Protein AF-A0A7W7NYI4-F1 (afdb_monomer)

Structure (mmCIF, N/CA/C/O backbone):
data_AF-A0A7W7NYI4-F1
#
_entry.id   AF-A0A7W7NYI4-F1
#
loop_
_atom_site.group_PDB
_atom_site.id
_atom_site.type_symbol
_atom_site.label_atom_id
_atom_site.label_alt_id
_atom_site.label_comp_id
_atom_site.label_asym_id
_atom_site.label_entity_id
_atom_site.label_seq_id
_atom_site.pdbx_PDB_ins_code
_atom_site.Cartn_x
_atom_site.Cartn_y
_atom_site.Cartn_z
_atom_site.occupancy
_atom_site.B_iso_or_equiv
_atom_site.auth_seq_id
_atom_site.auth_comp_id
_atom_site.auth_asym_id
_atom_site.auth_atom_id
_atom_site.pdbx_PDB_model_num
ATOM 1 N N . MET A 1 1 ? -17.730 -8.945 20.165 1.00 55.41 1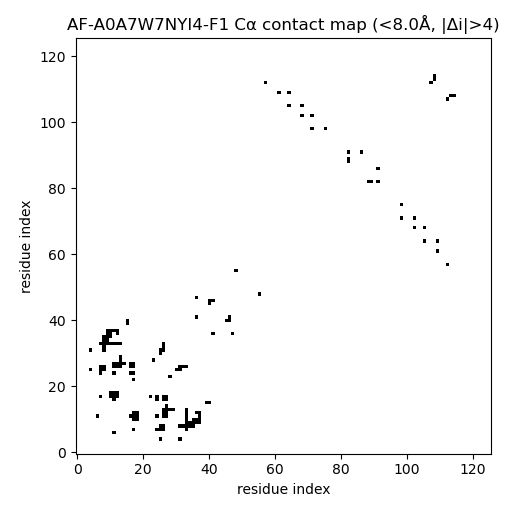 MET A N 1
ATOM 2 C CA . MET A 1 1 ? -16.304 -8.627 20.363 1.00 55.41 1 MET A CA 1
ATOM 3 C C . MET A 1 1 ? -15.726 -9.737 21.200 1.00 55.41 1 MET A C 1
ATOM 5 O O . MET A 1 1 ? -16.174 -9.948 22.326 1.00 55.41 1 MET A O 1
ATOM 9 N N . SER A 1 2 ? -14.866 -10.532 20.588 1.00 63.91 2 SER A N 1
ATOM 10 C CA . SER A 1 2 ? -14.223 -11.672 21.226 1.00 63.91 2 SER A CA 1
ATOM 11 C C . SER A 1 2 ? -13.219 -11.118 22.235 1.00 63.91 2 SER A C 1
ATOM 13 O O . SER A 1 2 ? -12.573 -10.106 21.979 1.00 63.91 2 SER A O 1
ATOM 15 N N . ASN A 1 3 ? -13.041 -11.756 23.391 1.00 68.19 3 ASN A N 1
ATOM 16 C CA . ASN A 1 3 ? -12.146 -11.232 24.438 1.00 68.19 3 ASN A CA 1
ATOM 17 C C . ASN A 1 3 ? -10.651 -11.192 24.018 1.00 68.19 3 ASN A C 1
ATOM 19 O O . ASN A 1 3 ? -9.797 -10.743 24.778 1.00 68.19 3 ASN A O 1
ATOM 23 N N . HIS A 1 4 ? -10.339 -11.656 22.805 1.00 81.19 4 HIS A N 1
ATOM 24 C CA . HIS A 1 4 ? -9.010 -11.678 22.201 1.00 81.19 4 HIS A CA 1
ATOM 25 C C . HIS A 1 4 ? -8.710 -10.440 21.341 1.00 81.19 4 HIS A C 1
ATOM 27 O O . HIS A 1 4 ? -7.538 -10.120 21.145 1.00 81.19 4 HIS A O 1
ATOM 33 N N . ASP A 1 5 ? -9.726 -9.679 20.914 1.00 86.00 5 ASP A N 1
ATOM 34 C CA . ASP A 1 5 ? -9.583 -8.554 19.973 1.00 86.00 5 ASP A CA 1
ATOM 35 C C . ASP A 1 5 ? -8.568 -7.505 20.473 1.00 86.00 5 ASP A C 1
ATOM 37 O O . ASP A 1 5 ? -7.772 -6.969 19.705 1.00 86.00 5 ASP A O 1
ATOM 41 N N . GLY A 1 6 ? -8.524 -7.256 21.789 1.00 87.69 6 GLY A N 1
ATOM 42 C CA . GLY A 1 6 ? -7.593 -6.298 22.395 1.00 87.69 6 GLY A CA 1
ATOM 43 C C . GLY A 1 6 ? -6.116 -6.702 22.302 1.00 87.69 6 GLY A C 1
ATOM 44 O O . GLY A 1 6 ? -5.248 -5.833 22.178 1.00 87.69 6 GLY A O 1
ATOM 45 N N . VAL A 1 7 ? -5.828 -8.007 22.326 1.00 91.12 7 VAL A N 1
ATOM 46 C CA . VAL A 1 7 ? -4.465 -8.540 22.173 1.00 91.12 7 VAL A CA 1
ATOM 47 C C . VAL A 1 7 ? -4.021 -8.401 20.722 1.00 91.12 7 VAL A C 1
ATOM 49 O O . VAL A 1 7 ? -2.913 -7.925 20.468 1.00 91.12 7 VAL A O 1
ATOM 52 N N . HIS A 1 8 ? -4.900 -8.733 19.771 1.00 93.94 8 HIS A N 1
ATOM 53 C CA . HIS A 1 8 ? -4.614 -8.552 18.348 1.00 93.94 8 HIS A CA 1
ATOM 54 C C . HIS A 1 8 ? -4.386 -7.076 18.019 1.00 93.94 8 HIS A C 1
ATOM 56 O O . HIS A 1 8 ? -3.347 -6.748 17.453 1.00 93.94 8 HIS A O 1
ATOM 62 N N . ALA A 1 9 ? -5.267 -6.179 18.473 1.00 92.00 9 ALA A N 1
ATOM 63 C CA . ALA A 1 9 ? -5.150 -4.736 18.249 1.00 92.00 9 ALA A CA 1
ATOM 64 C C . ALA A 1 9 ? -3.811 -4.145 18.723 1.00 92.00 9 ALA A C 1
ATOM 66 O O . ALA A 1 9 ? -3.341 -3.160 18.164 1.00 92.00 9 ALA A O 1
ATOM 67 N N . SER A 1 10 ? -3.193 -4.725 19.753 1.00 91.44 10 SER A N 1
ATOM 68 C CA . SER A 1 10 ? -1.974 -4.173 20.355 1.00 91.44 10 SER A CA 1
ATOM 69 C C . SER A 1 10 ? -0.674 -4.725 19.761 1.00 91.44 10 SER A C 1
ATOM 71 O O . SER A 1 10 ? 0.389 -4.161 20.012 1.00 91.44 10 SER A O 1
ATOM 73 N N . HIS A 1 11 ? -0.731 -5.839 19.026 1.00 88.12 11 HIS A N 1
ATOM 74 C CA . HIS A 1 11 ? 0.470 -6.585 18.624 1.00 88.12 11 HIS A CA 1
ATOM 75 C C . HIS A 1 11 ? 0.478 -7.072 17.178 1.00 88.12 11 HIS A C 1
ATOM 77 O O . HIS A 1 11 ? 1.545 -7.411 16.672 1.00 88.12 11 HIS A O 1
ATOM 83 N N . CYS A 1 12 ? -0.683 -7.170 16.537 1.00 92.69 12 CYS A N 1
ATOM 84 C CA . CYS A 1 12 ? -0.784 -7.581 15.144 1.00 92.69 12 CYS A C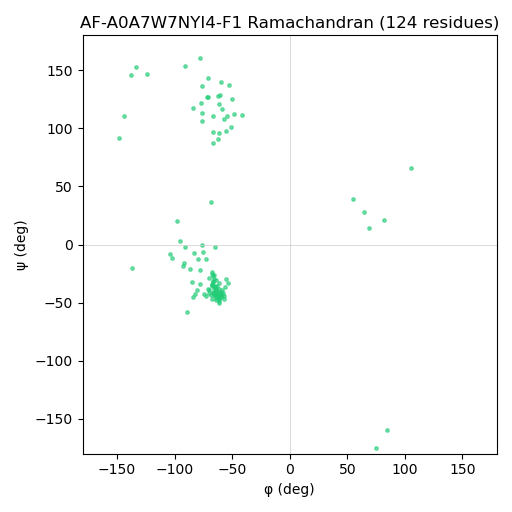A 1
ATOM 85 C C . CYS A 1 12 ? -0.735 -6.354 14.240 1.00 92.69 12 CYS A C 1
ATOM 87 O O . CYS A 1 12 ? -1.114 -5.258 14.653 1.00 92.69 12 CYS A O 1
ATOM 89 N N . CYS A 1 13 ? -0.276 -6.552 13.009 1.00 92.88 13 CYS A N 1
ATOM 90 C CA . CYS A 1 13 ? -0.162 -5.499 12.015 1.00 92.88 13 CYS A CA 1
ATOM 91 C C . CYS A 1 13 ? -0.930 -5.882 10.755 1.00 92.88 13 CYS A C 1
ATOM 93 O O . CYS A 1 13 ? -0.970 -7.050 10.376 1.00 92.88 13 CYS A O 1
ATOM 95 N N . VAL A 1 14 ? -1.505 -4.889 10.081 1.00 91.94 14 VAL A N 1
ATOM 96 C CA . VAL A 1 14 ? -2.120 -5.093 8.763 1.00 91.94 14 VAL A CA 1
ATOM 97 C C . VAL A 1 14 ? -1.083 -5.455 7.689 1.00 91.94 14 VAL A C 1
ATOM 99 O O . VAL A 1 14 ? -1.412 -6.138 6.728 1.00 91.94 14 VAL A O 1
ATOM 102 N N . VAL A 1 15 ? 0.175 -5.028 7.862 1.00 90.12 15 VAL A N 1
ATOM 103 C CA . VAL A 1 15 ? 1.268 -5.235 6.895 1.00 90.12 15 VAL A CA 1
ATOM 104 C C . VAL A 1 15 ? 1.992 -6.549 7.152 1.00 90.12 15 VAL A C 1
ATOM 106 O O . VAL A 1 15 ? 2.040 -7.413 6.284 1.00 90.12 15 VAL A O 1
ATOM 109 N N . HIS A 1 16 ? 2.543 -6.713 8.357 1.00 92.44 16 HIS A N 1
ATOM 110 C CA . HIS A 1 16 ? 3.320 -7.905 8.720 1.00 92.44 16 HIS A CA 1
ATOM 111 C C . HIS A 1 16 ? 2.447 -9.083 9.176 1.00 92.44 16 HIS A C 1
ATOM 113 O O . HIS A 1 16 ? 2.947 -10.191 9.353 1.00 92.44 16 HIS A O 1
ATOM 119 N N . GLY A 1 17 ? 1.140 -8.860 9.341 1.00 90.88 17 GLY A N 1
ATOM 120 C CA . GLY A 1 17 ? 0.157 -9.887 9.671 1.00 90.88 17 GLY A CA 1
ATOM 121 C C . GLY A 1 17 ? 0.041 -10.201 11.165 1.00 90.88 17 GLY A C 1
ATOM 122 O O . GLY A 1 17 ? 0.377 -9.404 12.052 1.00 90.88 17 GLY A O 1
ATOM 123 N N . CYS A 1 18 ? -0.511 -11.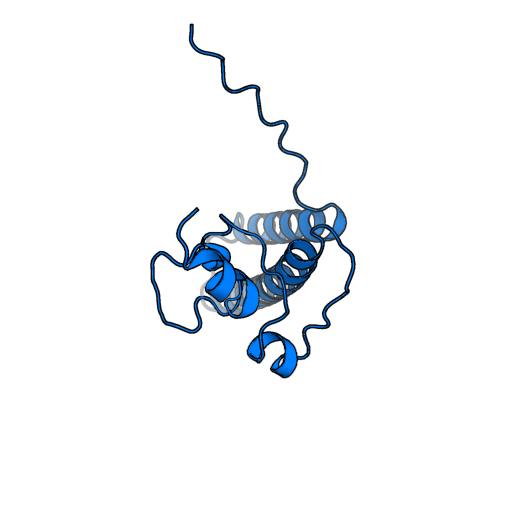379 11.463 1.00 94.19 18 CYS A N 1
ATOM 124 C CA . CYS A 1 18 ? -0.714 -11.840 12.828 1.00 94.19 18 CYS A CA 1
ATOM 125 C C . CYS A 1 18 ? 0.581 -12.351 13.475 1.00 94.19 18 CYS A C 1
ATOM 127 O O . CYS A 1 18 ? 1.138 -13.370 13.063 1.00 94.19 18 CYS A O 1
ATOM 129 N N . LYS A 1 19 ? 0.973 -11.744 14.605 1.00 92.69 19 LYS A N 1
ATOM 130 C CA . LYS A 1 19 ? 2.079 -12.229 15.454 1.00 92.69 19 LYS A CA 1
ATOM 131 C C . LYS A 1 19 ? 1.922 -13.701 15.862 1.00 92.69 19 LYS A C 1
ATOM 133 O O . LYS A 1 19 ? 2.912 -14.411 16.024 1.00 92.69 19 LYS A O 1
ATOM 138 N N . TYR A 1 20 ? 0.684 -14.151 16.049 1.00 91.81 20 TYR A N 1
ATOM 139 C CA . TYR A 1 20 ? 0.360 -15.496 16.523 1.00 91.81 20 TYR A CA 1
ATOM 140 C C . TYR A 1 20 ? 0.056 -16.486 15.396 1.00 91.81 20 TYR A C 1
ATOM 142 O O . TYR A 1 20 ? -0.239 -17.639 15.696 1.00 91.81 20 TYR A O 1
ATOM 150 N N . ARG A 1 21 ? 0.166 -16.062 14.126 1.00 92.75 21 ARG A N 1
ATOM 151 C CA . ARG A 1 21 ? -0.213 -16.862 12.947 1.00 92.75 21 ARG A CA 1
ATOM 152 C C . ARG A 1 21 ? -1.661 -17.352 13.016 1.00 92.75 21 ARG A C 1
ATOM 154 O O . ARG A 1 21 ? -1.952 -18.494 12.685 1.00 92.75 21 ARG A O 1
ATOM 161 N N . ASP A 1 22 ? -2.529 -16.482 13.517 1.00 93.12 22 ASP A N 1
ATOM 162 C CA . ASP A 1 22 ? -3.967 -16.692 13.491 1.00 93.12 22 ASP A CA 1
ATOM 163 C C . ASP A 1 22 ? -4.503 -16.229 12.134 1.00 93.12 22 ASP A C 1
ATOM 165 O O . ASP A 1 22 ? -4.366 -15.049 11.792 1.00 93.12 22 ASP A O 1
ATOM 169 N N . ASP A 1 23 ? -5.072 -17.163 11.373 1.00 93.94 23 ASP A N 1
ATOM 170 C CA . ASP A 1 23 ? -5.636 -16.905 10.046 1.00 93.94 23 ASP A CA 1
ATOM 171 C C . ASP A 1 23 ? -6.869 -15.985 10.126 1.00 93.94 23 ASP A C 1
ATOM 173 O O . ASP A 1 23 ? -7.123 -15.216 9.199 1.00 93.94 23 ASP A O 1
ATOM 177 N N . ASP A 1 24 ? -7.568 -15.978 11.269 1.00 94.12 24 ASP A N 1
ATOM 178 C CA . ASP A 1 24 ? -8.759 -15.159 11.520 1.00 94.12 24 ASP A CA 1
ATOM 179 C C . ASP A 1 24 ? -8.434 -13.865 12.295 1.00 94.12 24 ASP A C 1
ATOM 181 O O . ASP A 1 24 ? -9.299 -13.240 12.913 1.00 94.12 24 ASP A O 1
ATOM 185 N N . CYS A 1 25 ? -7.170 -13.427 12.274 1.00 93.62 25 CYS A N 1
ATOM 186 C CA . CYS A 1 25 ? -6.718 -12.245 13.001 1.00 93.62 25 CYS A CA 1
ATOM 187 C C . CYS A 1 25 ? -7.483 -10.974 12.573 1.00 93.62 25 CYS A C 1
ATOM 189 O O . CYS A 1 25 ? -7.303 -10.484 11.451 1.00 93.62 25 CYS A O 1
ATOM 191 N N . PRO A 1 26 ? -8.242 -10.329 13.479 1.00 93.56 26 PRO A N 1
ATOM 192 C CA . PRO A 1 26 ? -9.130 -9.232 13.108 1.00 93.56 26 PRO A CA 1
ATOM 193 C C . PRO A 1 26 ? -8.390 -7.972 12.634 1.00 93.56 26 PRO A C 1
ATOM 195 O O . PRO A 1 26 ? -8.950 -7.206 11.852 1.00 93.56 26 PRO A O 1
ATOM 198 N N . VAL A 1 27 ? -7.137 -7.761 13.062 1.00 93.19 27 VAL A N 1
ATOM 199 C CA . VAL A 1 27 ? -6.287 -6.654 12.577 1.00 93.19 27 VAL A CA 1
ATOM 200 C C . VAL A 1 27 ? -5.776 -6.922 11.165 1.00 93.19 27 VAL A C 1
ATOM 202 O O . VAL A 1 27 ? -5.792 -6.024 10.330 1.00 93.19 27 VAL A O 1
ATOM 205 N N . GLN A 1 28 ? -5.340 -8.155 10.886 1.00 92.62 28 GLN A N 1
ATOM 206 C CA . GLN A 1 28 ? -4.861 -8.539 9.557 1.00 92.62 28 GLN A CA 1
ATOM 207 C C . GLN A 1 28 ? -5.999 -8.487 8.532 1.00 92.62 28 GLN A C 1
ATOM 209 O O . GLN A 1 28 ? -5.797 -8.040 7.409 1.00 92.62 28 GLN A O 1
ATOM 214 N N . LEU A 1 29 ? -7.207 -8.872 8.949 1.00 91.94 29 LEU A N 1
ATOM 215 C CA . LEU A 1 29 ? -8.427 -8.761 8.151 1.00 91.94 29 LEU A CA 1
ATOM 216 C C . LEU A 1 29 ? -8.977 -7.325 8.065 1.00 91.94 29 LEU A C 1
ATOM 218 O O . LEU A 1 29 ? -9.954 -7.091 7.361 1.00 91.94 29 LEU A O 1
ATOM 222 N N . GLY A 1 30 ? -8.403 -6.363 8.798 1.00 89.31 30 GLY A N 1
ATOM 223 C CA . GLY A 1 30 ? -8.863 -4.970 8.813 1.00 89.31 30 GLY A CA 1
ATOM 224 C C . GLY A 1 30 ? -10.224 -4.749 9.487 1.00 89.31 30 GLY A C 1
ATOM 225 O O . GLY A 1 30 ? -10.818 -3.686 9.340 1.00 89.31 30 GLY A O 1
ATOM 226 N N . THR A 1 31 ? -10.729 -5.733 10.232 1.00 90.88 31 THR A N 1
ATOM 227 C CA . THR A 1 31 ? -12.013 -5.643 10.952 1.00 90.88 31 THR A CA 1
ATOM 228 C C . THR A 1 31 ? -11.923 -4.825 12.242 1.00 90.88 31 THR A C 1
ATOM 230 O O . THR A 1 31 ? -12.940 -4.319 12.715 1.00 90.88 31 THR A O 1
ATOM 233 N N . ILE A 1 32 ? -10.720 -4.670 12.809 1.00 90.38 32 ILE A N 1
ATOM 234 C CA . ILE A 1 32 ? -10.446 -3.775 13.942 1.00 90.38 32 ILE A CA 1
ATOM 235 C C . ILE A 1 32 ? -9.188 -2.939 13.690 1.00 90.38 32 ILE A C 1
ATOM 237 O O . ILE A 1 32 ? -8.266 -3.370 12.998 1.00 90.38 32 ILE A O 1
ATOM 241 N N . GLU A 1 33 ? -9.131 -1.758 14.307 1.00 89.31 33 GLU A N 1
ATOM 242 C CA . GLU A 1 33 ? -7.982 -0.856 14.214 1.00 89.31 33 GLU A CA 1
ATOM 243 C C . GLU A 1 33 ? -6.806 -1.334 15.086 1.00 89.31 33 GLU A C 1
ATOM 245 O O . GLU A 1 33 ? -6.970 -1.718 16.250 1.00 89.31 33 GLU A O 1
ATOM 250 N N . GLN A 1 34 ? -5.600 -1.277 14.521 1.00 89.50 34 GLN A N 1
ATOM 251 C CA . GLN A 1 34 ? -4.350 -1.478 15.248 1.00 89.50 34 GLN A CA 1
ATOM 2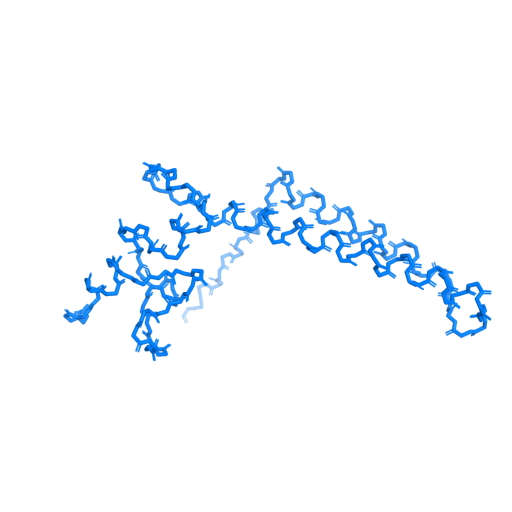52 C C . GLN A 1 34 ? -4.086 -0.279 16.175 1.00 89.50 34 GLN A C 1
ATOM 254 O O . GLN A 1 34 ? -4.056 0.864 15.732 1.00 89.50 34 GLN A O 1
ATOM 259 N N . LYS A 1 35 ? -3.853 -0.529 17.466 1.00 89.50 35 LYS A N 1
ATOM 260 C CA . LYS A 1 35 ? -3.622 0.513 18.483 1.00 89.50 35 LYS A CA 1
ATOM 261 C C . LYS A 1 35 ? -2.176 0.990 18.561 1.00 89.50 35 LYS A C 1
ATOM 263 O O . LYS A 1 35 ? -1.938 2.142 18.909 1.00 89.50 35 LYS A O 1
ATOM 268 N N . PHE A 1 36 ? -1.222 0.102 18.292 1.00 87.56 36 PHE A N 1
ATOM 269 C CA . PHE A 1 36 ? 0.208 0.379 18.414 1.00 87.56 36 PHE A CA 1
ATOM 270 C C . PHE A 1 36 ? 0.960 -0.206 17.230 1.00 87.56 36 PHE A C 1
ATOM 272 O O . PHE A 1 36 ? 0.601 -1.275 16.740 1.00 87.56 36 PHE A O 1
ATOM 279 N N . MET A 1 37 ? 2.022 0.472 16.805 1.00 86.38 37 MET A N 1
ATOM 280 C CA . MET A 1 37 ? 2.915 -0.024 15.763 1.00 86.38 37 MET A CA 1
ATOM 281 C C . MET A 1 37 ? 3.541 -1.363 16.182 1.00 86.38 37 MET A C 1
ATOM 283 O O . MET A 1 37 ? 3.872 -1.552 17.354 1.00 86.38 37 MET A O 1
ATOM 287 N N . CYS A 1 38 ? 3.668 -2.311 15.249 1.00 90.31 38 CYS A N 1
ATOM 288 C CA . CYS A 1 38 ? 4.354 -3.565 15.551 1.00 90.31 38 CYS A CA 1
ATOM 289 C C . CYS A 1 38 ? 5.876 -3.360 15.540 1.00 90.31 38 CYS A C 1
ATOM 291 O O . CYS A 1 38 ? 6.391 -2.408 14.954 1.00 90.31 38 CYS A O 1
ATOM 293 N N . MET A 1 39 ? 6.593 -4.285 16.176 1.00 85.38 39 MET A N 1
ATOM 294 C CA . MET A 1 39 ? 8.055 -4.244 16.260 1.00 85.38 39 MET A CA 1
ATOM 295 C C . MET A 1 39 ? 8.724 -4.382 14.883 1.00 85.38 39 MET A C 1
ATOM 297 O O . MET A 1 39 ? 9.786 -3.810 14.664 1.00 85.38 39 MET A O 1
ATOM 301 N N . ASP A 1 40 ? 8.094 -5.099 13.951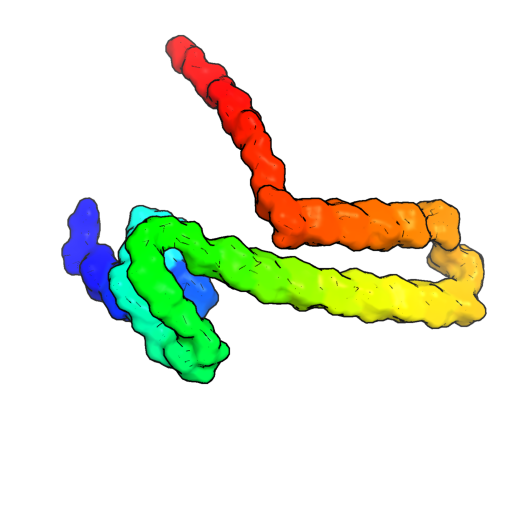 1.00 87.94 40 ASP A N 1
ATOM 302 C CA . ASP A 1 40 ? 8.617 -5.258 12.591 1.00 87.94 40 ASP A CA 1
ATOM 303 C C . ASP A 1 40 ? 8.513 -3.941 11.801 1.00 87.94 40 ASP A C 1
ATOM 305 O O . ASP A 1 40 ? 9.480 -3.528 11.172 1.00 87.94 40 ASP A O 1
ATOM 309 N N . CYS A 1 41 ? 7.401 -3.202 11.926 1.00 87.06 41 CYS A N 1
ATOM 310 C CA . CYS A 1 41 ? 7.284 -1.844 11.380 1.00 87.06 41 CYS A CA 1
ATOM 311 C C . CYS A 1 41 ? 8.355 -0.902 11.942 1.00 87.06 41 CYS A C 1
ATOM 313 O O . CYS A 1 41 ? 8.926 -0.108 11.198 1.00 87.06 41 CYS A O 1
ATOM 315 N N . GLU A 1 42 ? 8.628 -0.988 13.246 1.00 84.31 42 GLU A N 1
ATOM 316 C CA . GLU A 1 42 ? 9.680 -0.197 13.887 1.00 84.31 42 GLU A CA 1
ATOM 317 C C . GLU A 1 42 ? 11.064 -0.538 13.316 1.00 84.31 42 GLU A C 1
ATOM 319 O O . GLU A 1 42 ? 11.838 0.363 12.991 1.00 84.31 42 GLU A O 1
ATOM 324 N N . ALA A 1 43 ? 11.353 -1.829 13.126 1.00 86.25 43 ALA A N 1
ATOM 325 C CA . ALA A 1 43 ? 12.599 -2.299 12.526 1.00 86.25 43 ALA A CA 1
ATOM 326 C C . ALA A 1 43 ? 12.750 -1.870 11.055 1.00 86.25 43 ALA A C 1
ATOM 328 O O . ALA A 1 43 ? 13.853 -1.525 10.630 1.00 86.25 43 ALA A O 1
ATOM 329 N N . ASP A 1 44 ? 11.648 -1.824 10.306 1.00 85.06 44 ASP A N 1
ATOM 330 C CA . ASP A 1 44 ? 11.603 -1.387 8.905 1.00 85.06 44 ASP A CA 1
ATOM 331 C C . ASP A 1 44 ? 11.694 0.144 8.740 1.00 85.06 44 ASP A C 1
ATOM 333 O O . ASP A 1 44 ? 11.655 0.661 7.618 1.00 85.06 44 ASP A O 1
ATOM 337 N N . GLY A 1 45 ? 11.797 0.897 9.842 1.00 84.56 45 GLY A N 1
ATOM 338 C CA . GLY A 1 45 ? 11.823 2.359 9.814 1.00 84.56 45 GLY A CA 1
ATOM 339 C C . GLY A 1 45 ? 10.514 2.959 9.299 1.00 84.56 45 GLY A C 1
ATOM 340 O O . GLY A 1 45 ? 10.509 4.037 8.698 1.00 84.56 45 GLY A O 1
ATOM 341 N N . ILE A 1 46 ? 9.398 2.251 9.478 1.00 81.12 46 ILE A N 1
ATOM 342 C CA . ILE A 1 46 ? 8.070 2.800 9.233 1.00 81.12 46 ILE A CA 1
ATOM 343 C C . ILE A 1 46 ? 7.772 3.702 10.426 1.00 81.12 46 ILE A C 1
ATOM 345 O O . ILE A 1 46 ? 7.561 3.228 11.537 1.00 81.12 46 ILE A O 1
ATOM 349 N N . GLU A 1 47 ? 7.825 5.017 10.232 1.00 74.88 47 GLU A N 1
ATOM 350 C CA . GLU A 1 47 ? 7.529 5.948 11.315 1.00 74.88 47 GLU A CA 1
ATOM 351 C C . GLU A 1 47 ? 6.028 5.932 11.610 1.00 74.88 47 GLU A C 1
ATOM 353 O O . GLU A 1 47 ? 5.196 6.164 10.726 1.00 74.88 47 GLU A O 1
ATOM 358 N N . SER A 1 48 ? 5.667 5.708 12.878 1.00 61.47 48 SER A N 1
ATOM 359 C CA . SER A 1 48 ? 4.306 5.937 13.350 1.00 61.47 48 SER A CA 1
ATOM 360 C C . SER A 1 48 ? 4.037 7.436 13.281 1.00 61.47 48 SER A C 1
ATOM 362 O O . SER A 1 48 ? 4.258 8.169 14.249 1.00 61.47 48 SER A O 1
ATOM 364 N N . THR A 1 49 ? 3.581 7.930 12.134 1.00 52.59 49 THR A N 1
ATOM 365 C CA . THR A 1 49 ? 2.991 9.262 12.087 1.00 52.59 49 THR A CA 1
ATOM 366 C C . THR A 1 49 ? 1.711 9.158 12.899 1.00 52.59 49 THR A C 1
ATOM 368 O O . THR A 1 49 ? 0.690 8.643 12.455 1.00 52.59 49 THR A O 1
ATOM 371 N N . SER A 1 50 ? 1.807 9.563 14.161 1.00 47.62 50 SER A N 1
ATOM 372 C CA . SER A 1 50 ? 0.809 9.466 15.226 1.00 47.62 50 SER A CA 1
ATOM 373 C C . SER A 1 50 ? -0.395 10.380 14.988 1.00 47.62 50 SER A C 1
ATOM 375 O O . SER A 1 50 ? -0.965 10.944 15.917 1.00 47.62 50 SER A O 1
ATOM 377 N N . THR A 1 51 ? -0.802 10.521 13.727 1.00 47.97 51 THR A N 1
ATOM 378 C CA . THR A 1 51 ? -2.035 11.179 13.335 1.00 47.97 51 THR A CA 1
ATOM 379 C C . THR A 1 51 ? -3.174 10.208 13.637 1.00 47.97 51 THR A C 1
ATOM 381 O O . THR A 1 51 ? -3.258 9.160 12.993 1.00 47.97 51 THR A O 1
ATOM 384 N N . PRO A 1 52 ? -4.060 10.521 14.593 1.00 45.19 52 PRO A N 1
ATOM 385 C CA . PRO A 1 52 ? -5.275 9.746 14.787 1.00 45.19 52 PRO A CA 1
ATOM 386 C C . PRO A 1 52 ? -6.099 9.840 13.494 1.00 45.19 52 PRO A C 1
ATOM 388 O O . PRO A 1 52 ? -6.422 10.948 13.063 1.00 45.19 52 PRO A O 1
ATOM 391 N N . GLY A 1 53 ? -6.401 8.707 12.852 1.00 50.16 53 GLY A N 1
ATOM 392 C CA . GLY A 1 53 ? -7.262 8.657 11.662 1.00 50.16 53 GLY A CA 1
ATOM 393 C C . GLY A 1 53 ? -6.565 8.430 10.310 1.00 50.16 53 GLY A C 1
ATOM 394 O O . GLY A 1 53 ? -6.642 9.267 9.414 1.00 50.16 53 GLY A O 1
ATOM 395 N N . GLY A 1 54 ? -5.967 7.251 10.111 1.00 49.66 54 GLY A N 1
ATOM 396 C CA . GLY A 1 54 ? -6.097 6.565 8.813 1.00 49.66 54 GLY A CA 1
ATOM 397 C C . GLY A 1 54 ? -5.195 6.970 7.639 1.00 49.66 54 GLY A C 1
ATOM 398 O O . GLY A 1 54 ? -5.532 6.647 6.504 1.00 49.66 54 GLY A O 1
ATOM 399 N N . LYS A 1 55 ? -4.035 7.610 7.838 1.00 49.47 55 LYS A N 1
ATOM 400 C CA . LYS A 1 55 ? -3.116 7.917 6.710 1.00 49.47 55 LYS A CA 1
ATOM 401 C C . LYS A 1 55 ? -2.049 6.854 6.416 1.00 49.47 55 LYS A C 1
ATOM 403 O O . LYS A 1 55 ? -1.321 6.991 5.439 1.00 49.47 55 LYS A O 1
ATOM 408 N N . HIS A 1 56 ? -1.989 5.775 7.199 1.00 56.41 56 HIS A N 1
ATOM 409 C CA . HIS A 1 56 ? -0.976 4.723 7.038 1.00 56.41 56 HIS A CA 1
ATOM 410 C C . HIS A 1 56 ? -1.140 3.915 5.735 1.00 56.41 56 HIS A C 1
ATOM 412 O O . HIS A 1 56 ? -0.155 3.554 5.097 1.00 56.41 56 HIS A O 1
ATOM 418 N N . TYR A 1 57 ? -2.381 3.689 5.286 1.00 55.81 57 TYR A N 1
ATOM 419 C CA . TYR A 1 57 ? -2.647 2.963 4.038 1.00 55.81 57 TYR A CA 1
ATOM 420 C C . TYR A 1 57 ? -2.116 3.708 2.806 1.00 55.81 57 TYR A C 1
ATOM 422 O O . TYR A 1 57 ? -1.548 3.088 1.914 1.00 55.81 57 TYR A O 1
ATOM 430 N N . LEU A 1 58 ? -2.237 5.041 2.791 1.00 57.56 58 LEU A N 1
ATOM 431 C CA . LEU A 1 58 ? -1.765 5.872 1.682 1.00 57.56 58 LEU A CA 1
ATOM 432 C C . LEU A 1 58 ? -0.238 5.843 1.533 1.00 57.56 58 LEU A C 1
ATOM 434 O O . LEU A 1 58 ? 0.270 6.008 0.426 1.00 57.56 58 LEU A O 1
ATOM 438 N N . ASP A 1 59 ? 0.501 5.643 2.625 1.00 62.50 59 ASP A N 1
ATOM 439 C CA . ASP A 1 59 ? 1.965 5.606 2.583 1.00 62.50 59 ASP A CA 1
ATOM 440 C C . ASP A 1 59 ? 2.483 4.238 2.111 1.00 62.50 59 ASP A C 1
ATOM 442 O O . ASP A 1 59 ? 3.370 4.151 1.259 1.00 62.50 59 ASP A O 1
ATOM 446 N N . LEU A 1 60 ? 1.833 3.157 2.554 1.00 61.81 60 LEU A N 1
ATOM 447 C CA . LEU A 1 60 ? 2.070 1.808 2.033 1.00 61.81 60 LEU A CA 1
ATOM 448 C C . LEU A 1 60 ? 1.689 1.689 0.558 1.00 61.81 60 LEU A C 1
ATOM 450 O O . LEU A 1 60 ? 2.462 1.139 -0.225 1.00 61.81 60 LEU A O 1
ATOM 454 N N . SER A 1 61 ? 0.543 2.243 0.149 1.00 64.69 61 SER A N 1
ATOM 455 C CA . SER A 1 61 ? 0.137 2.240 -1.257 1.00 64.69 61 SER A CA 1
ATOM 456 C C . SER A 1 61 ? 1.115 3.034 -2.116 1.00 64.69 61 SER A C 1
ATOM 458 O O . SER A 1 61 ? 1.416 2.618 -3.227 1.00 64.69 61 SER A O 1
ATOM 460 N N . LYS A 1 62 ? 1.681 4.137 -1.612 1.00 64.38 62 LYS A N 1
ATOM 461 C CA . LYS A 1 62 ? 2.716 4.890 -2.336 1.00 64.38 62 LYS A CA 1
ATOM 462 C C . LYS A 1 62 ? 4.006 4.092 -2.509 1.00 64.38 62 LYS A C 1
ATOM 464 O O . LYS A 1 62 ? 4.551 4.084 -3.610 1.00 64.38 62 LYS A O 1
ATOM 469 N N . ARG A 1 63 ? 4.476 3.392 -1.469 1.00 65.12 63 ARG A N 1
ATOM 470 C CA . ARG A 1 63 ? 5.661 2.518 -1.571 1.00 65.12 63 ARG A CA 1
ATOM 471 C C . ARG A 1 63 ? 5.421 1.356 -2.539 1.00 65.12 63 ARG A C 1
ATOM 473 O O . ARG A 1 63 ? 6.214 1.167 -3.456 1.00 65.12 63 ARG A O 1
ATOM 480 N N . PHE A 1 64 ? 4.292 0.663 -2.407 1.00 71.50 64 PHE A N 1
ATOM 481 C CA . PHE A 1 64 ? 3.910 -0.443 -3.288 1.00 71.50 64 PHE A CA 1
ATOM 482 C C . PHE A 1 64 ? 3.767 -0.004 -4.754 1.00 71.50 64 PHE A C 1
ATOM 484 O O . PHE A 1 64 ? 4.286 -0.651 -5.660 1.00 71.50 64 PHE A O 1
ATOM 491 N N . MET A 1 65 ? 3.133 1.142 -5.012 1.00 69.75 65 MET A N 1
ATOM 492 C CA . MET A 1 65 ? 3.001 1.678 -6.372 1.00 69.75 65 MET A CA 1
ATOM 493 C C . MET A 1 65 ? 4.339 2.173 -6.938 1.00 69.75 65 MET A C 1
ATOM 495 O O . MET A 1 65 ? 4.567 2.085 -8.147 1.00 69.75 65 MET A O 1
ATOM 499 N N . GLY A 1 66 ? 5.259 2.628 -6.083 1.00 69.19 66 GLY A N 1
ATOM 500 C CA . GLY A 1 66 ? 6.649 2.888 -6.459 1.00 69.19 66 GLY A CA 1
ATOM 501 C C . GLY A 1 66 ? 7.366 1.625 -6.951 1.00 69.19 66 GLY A C 1
ATOM 502 O O . GLY A 1 66 ? 7.983 1.648 -8.018 1.00 69.19 66 GLY A O 1
ATOM 503 N N . GLU A 1 67 ? 7.225 0.507 -6.233 1.00 67.38 67 GLU A N 1
ATOM 504 C CA . GLU A 1 67 ? 7.773 -0.795 -6.642 1.00 67.38 67 GLU A CA 1
ATOM 505 C C . GLU A 1 67 ? 7.156 -1.288 -7.956 1.00 67.38 67 GLU A C 1
ATOM 507 O O . GLU A 1 67 ? 7.886 -1.683 -8.869 1.00 67.38 67 GLU A O 1
ATOM 512 N N . ILE A 1 68 ? 5.831 -1.182 -8.112 1.00 74.06 68 ILE A N 1
ATOM 513 C CA . ILE A 1 68 ? 5.149 -1.514 -9.372 1.00 74.06 68 ILE A CA 1
ATOM 514 C C . ILE A 1 68 ? 5.716 -0.679 -10.520 1.00 74.06 68 ILE A C 1
ATOM 516 O O . ILE A 1 68 ? 6.054 -1.228 -11.566 1.00 74.06 68 ILE A O 1
ATOM 520 N N . THR A 1 69 ? 5.882 0.631 -10.334 1.00 71.38 69 THR A N 1
ATOM 521 C CA . THR A 1 69 ? 6.410 1.519 -11.381 1.00 71.38 69 THR A CA 1
ATOM 522 C C . THR A 1 69 ? 7.821 1.101 -11.815 1.00 71.38 69 THR A C 1
ATOM 524 O O . THR A 1 69 ? 8.122 1.069 -13.012 1.00 71.38 69 THR A O 1
ATOM 527 N N . HIS A 1 70 ? 8.677 0.713 -10.864 1.00 68.69 70 HIS A N 1
ATOM 528 C CA . HIS A 1 70 ? 10.014 0.189 -11.151 1.00 68.69 70 HIS A CA 1
ATOM 529 C C . HIS A 1 70 ? 9.969 -1.145 -11.922 1.00 68.69 70 HIS A C 1
ATOM 531 O O . HIS A 1 70 ? 10.722 -1.347 -12.882 1.00 68.69 70 HIS A O 1
ATOM 537 N N . HIS A 1 71 ? 9.053 -2.045 -11.555 1.00 70.31 71 HIS A N 1
ATOM 538 C CA . HIS A 1 71 ? 8.848 -3.311 -12.259 1.00 70.31 71 HIS A CA 1
ATOM 539 C C . HIS A 1 71 ? 8.304 -3.123 -13.679 1.00 70.31 71 HIS A C 1
ATOM 541 O O . HIS A 1 71 ? 8.811 -3.765 -14.599 1.00 70.31 71 HIS A O 1
ATOM 547 N N . VAL A 1 72 ? 7.352 -2.208 -13.891 1.00 76.06 72 VAL A N 1
ATOM 548 C CA . VAL A 1 72 ? 6.846 -1.870 -15.233 1.00 76.06 72 VAL A CA 1
ATOM 549 C C . VAL A 1 72 ? 7.978 -1.340 -16.114 1.00 76.06 72 VAL A C 1
ATOM 551 O O . VAL A 1 72 ? 8.120 -1.777 -17.254 1.00 76.06 72 VAL A O 1
ATOM 554 N N . GLY A 1 73 ? 8.842 -0.466 -15.584 1.00 75.94 73 GLY A N 1
ATOM 555 C CA . GLY A 1 73 ? 10.016 0.023 -16.314 1.00 75.94 73 GLY A CA 1
ATOM 556 C C . GLY A 1 73 ? 11.001 -1.091 -16.689 1.00 75.94 73 GLY A C 1
ATOM 557 O O . GLY A 1 73 ? 11.469 -1.151 -17.826 1.00 75.94 73 GLY A O 1
ATOM 558 N N . SER A 1 74 ? 11.269 -2.011 -15.760 1.00 75.69 74 SER A N 1
ATOM 559 C CA . SER A 1 74 ? 12.150 -3.166 -15.996 1.00 75.69 74 SER A CA 1
ATOM 560 C C . SER A 1 74 ? 11.584 -4.112 -17.060 1.00 75.69 74 SER A C 1
ATOM 562 O O . SER A 1 74 ? 12.315 -4.614 -17.914 1.00 75.69 74 SER A O 1
ATOM 564 N N . PHE A 1 75 ? 10.267 -4.325 -17.045 1.00 76.62 75 PHE A N 1
ATOM 565 C CA . PHE A 1 75 ? 9.578 -5.162 -18.020 1.00 76.62 75 PHE A CA 1
ATOM 566 C C . PHE A 1 75 ? 9.544 -4.519 -19.413 1.00 76.62 75 PHE A C 1
ATOM 568 O O . PHE A 1 75 ? 9.787 -5.206 -20.404 1.00 76.62 75 PHE A O 1
ATOM 575 N N . GLN A 1 76 ? 9.340 -3.200 -19.498 1.00 78.81 76 GLN A N 1
ATOM 576 C CA . GLN A 1 76 ? 9.439 -2.454 -20.755 1.00 78.81 76 GLN A CA 1
ATOM 577 C C . GLN A 1 76 ? 10.844 -2.586 -21.373 1.00 78.81 76 GLN A C 1
ATOM 579 O O . GLN A 1 76 ? 10.972 -2.868 -22.565 1.00 78.81 76 GLN A O 1
ATOM 584 N N . ALA A 1 77 ? 11.905 -2.448 -20.569 1.00 78.06 77 ALA A N 1
ATOM 585 C CA . ALA A 1 77 ? 13.283 -2.617 -21.036 1.00 78.06 77 ALA A CA 1
ATOM 586 C C . ALA A 1 77 ? 13.545 -4.036 -21.575 1.00 78.06 77 ALA A C 1
ATOM 588 O O . ALA A 1 77 ? 14.054 -4.191 -22.686 1.00 78.06 77 ALA A O 1
ATOM 589 N N . TYR A 1 78 ? 13.116 -5.061 -20.832 1.00 80.62 78 TYR A N 1
ATOM 590 C CA . TYR A 1 78 ? 13.183 -6.457 -21.267 1.00 80.62 78 TYR A CA 1
ATOM 591 C C . TYR A 1 78 ? 12.453 -6.688 -22.599 1.00 80.62 78 TYR A C 1
ATOM 593 O O . TYR A 1 78 ? 12.976 -7.347 -23.502 1.00 80.62 78 TYR A O 1
ATOM 601 N N . TYR A 1 79 ? 11.251 -6.125 -22.744 1.00 78.88 79 TYR A N 1
ATOM 602 C CA . TYR A 1 79 ? 10.453 -6.249 -23.959 1.00 78.88 79 TYR A CA 1
ATOM 603 C C . TYR A 1 79 ? 11.164 -5.625 -25.168 1.00 78.88 79 TYR A C 1
ATOM 605 O O . TYR A 1 79 ? 11.259 -6.260 -26.220 1.00 78.88 79 TYR A O 1
ATOM 613 N N . HIS A 1 80 ? 11.748 -4.431 -25.015 1.00 80.56 80 HIS A N 1
ATOM 614 C CA . HIS A 1 80 ? 12.523 -3.789 -26.082 1.00 80.56 80 HIS A CA 1
ATOM 615 C C . HIS A 1 80 ? 13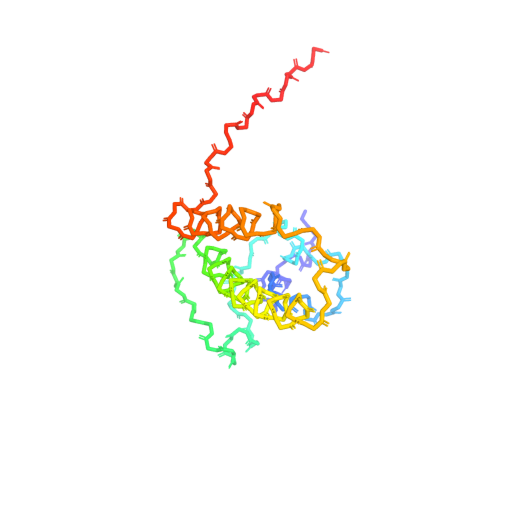.748 -4.605 -26.508 1.00 80.56 80 HIS A C 1
ATOM 617 O O . HIS A 1 80 ? 14.038 -4.691 -27.703 1.00 80.56 80 HIS A O 1
ATOM 623 N N . GLU A 1 81 ? 14.483 -5.198 -25.565 1.00 83.31 81 GLU A N 1
ATOM 624 C CA . GLU A 1 81 ? 15.633 -6.052 -25.886 1.00 83.31 81 GLU A CA 1
ATOM 625 C C . GLU A 1 81 ? 15.210 -7.304 -26.655 1.00 83.31 81 GLU A C 1
ATOM 627 O O . GLU A 1 81 ? 15.834 -7.662 -27.657 1.00 83.31 81 GLU A O 1
ATOM 632 N N . ARG A 1 82 ? 14.113 -7.942 -26.240 1.00 79.88 82 ARG A N 1
ATOM 633 C CA . ARG A 1 82 ? 13.609 -9.158 -26.883 1.00 79.88 82 ARG A CA 1
ATOM 634 C C . ARG A 1 82 ? 13.017 -8.884 -28.266 1.00 79.88 82 ARG A C 1
ATOM 636 O O . ARG A 1 82 ? 13.275 -9.652 -29.186 1.00 79.88 82 ARG A O 1
ATOM 643 N N . HIS A 1 83 ? 12.316 -7.766 -28.443 1.00 79.50 83 HIS A N 1
ATOM 644 C CA . HIS A 1 83 ? 11.805 -7.343 -29.748 1.00 79.50 83 HIS A CA 1
ATOM 645 C C . HIS A 1 83 ? 12.934 -7.023 -30.744 1.00 79.50 83 HIS A C 1
ATOM 647 O O . HIS A 1 83 ? 12.835 -7.352 -31.922 1.00 79.50 83 HIS A O 1
ATOM 653 N N . LYS A 1 84 ? 14.053 -6.436 -30.288 1.00 81.62 84 LYS A N 1
ATOM 654 C CA . LYS A 1 84 ? 15.244 -6.258 -31.142 1.00 81.62 84 LYS A CA 1
ATOM 655 C C . LYS A 1 84 ? 15.823 -7.591 -31.623 1.00 81.62 84 LYS A C 1
ATOM 657 O O . LYS A 1 84 ? 16.376 -7.638 -32.718 1.00 81.62 84 LYS A O 1
ATOM 662 N N . ALA A 1 85 ? 15.727 -8.641 -30.806 1.00 84.88 85 ALA A N 1
ATOM 663 C CA . ALA A 1 85 ? 16.225 -9.970 -31.148 1.00 84.88 85 ALA A CA 1
ATOM 664 C C . ALA A 1 85 ? 15.288 -10.734 -32.102 1.00 84.88 85 ALA A C 1
ATOM 666 O O . ALA A 1 85 ? 15.775 -11.488 -32.942 1.00 84.88 85 ALA A O 1
ATOM 667 N N . ASP A 1 86 ? 13.972 -10.536 -31.987 1.00 84.12 86 ASP A N 1
ATOM 668 C CA . ASP A 1 86 ? 12.963 -11.180 -32.834 1.00 84.12 86 ASP A CA 1
ATOM 669 C C . ASP A 1 86 ? 11.728 -10.274 -33.042 1.00 84.12 86 ASP A C 1
ATOM 671 O O . ASP A 1 86 ? 10.773 -10.327 -32.258 1.00 84.12 86 ASP A O 1
ATOM 675 N N . PRO A 1 87 ? 11.716 -9.450 -34.106 1.00 76.06 87 PRO A N 1
ATOM 676 C CA . PRO A 1 87 ? 10.609 -8.537 -34.387 1.00 76.06 87 PRO A CA 1
ATOM 677 C C . PRO A 1 87 ? 9.345 -9.243 -34.907 1.00 76.06 87 PRO A C 1
ATOM 679 O O . PRO A 1 87 ? 8.287 -8.626 -34.967 1.00 76.06 87 PRO A O 1
ATOM 682 N N . ALA A 1 88 ? 9.420 -10.524 -35.292 1.00 82.31 88 ALA A N 1
ATOM 683 C CA . ALA A 1 88 ? 8.252 -11.290 -35.735 1.00 82.31 88 ALA A CA 1
ATOM 684 C C . ALA A 1 88 ? 7.505 -11.952 -34.563 1.00 82.31 88 ALA A C 1
ATOM 686 O O . ALA A 1 88 ? 6.328 -12.285 -34.693 1.00 82.31 88 ALA A O 1
ATOM 687 N N . GLY A 1 89 ? 8.177 -12.131 -33.420 1.00 79.12 89 GLY A N 1
ATOM 688 C CA . GLY A 1 89 ? 7.616 -12.765 -32.227 1.00 79.12 89 GLY A CA 1
ATOM 689 C C . GLY A 1 89 ? 6.722 -11.863 -31.371 1.00 79.12 89 GLY A C 1
ATOM 690 O O . GLY A 1 89 ? 6.038 -12.371 -30.483 1.00 79.12 89 GLY A O 1
ATOM 691 N N . PHE A 1 90 ? 6.716 -10.547 -31.612 1.00 64.81 90 PHE A N 1
ATOM 692 C CA . PHE A 1 90 ? 6.026 -9.572 -30.765 1.00 64.81 90 PHE A CA 1
ATOM 693 C C . PHE A 1 90 ? 5.412 -8.435 -31.597 1.00 64.81 90 PHE A C 1
ATOM 695 O O . PHE A 1 90 ? 6.154 -7.615 -32.136 1.00 64.81 90 PHE A O 1
ATOM 702 N N . PRO A 1 91 ? 4.073 -8.345 -31.716 1.00 67.50 91 PRO A N 1
ATOM 703 C CA . PRO A 1 91 ? 3.434 -7.228 -32.402 1.00 67.50 91 PRO A CA 1
ATOM 704 C C . PRO A 1 91 ? 3.656 -5.932 -31.608 1.00 67.50 91 PRO A C 1
ATOM 706 O O . PRO A 1 91 ? 3.131 -5.748 -30.514 1.00 67.50 91 PRO A O 1
ATOM 709 N N . VAL A 1 92 ? 4.470 -5.041 -32.175 1.00 59.88 92 VAL A N 1
ATOM 710 C CA . VAL A 1 92 ? 4.981 -3.815 -31.532 1.00 59.88 92 VAL A CA 1
ATOM 711 C C . VAL A 1 92 ? 3.884 -2.796 -31.243 1.00 59.88 92 VAL A C 1
ATOM 713 O O . VAL A 1 92 ? 3.976 -2.054 -30.267 1.00 59.88 92 VAL A O 1
ATOM 716 N N . ASN A 1 93 ? 2.853 -2.782 -32.087 1.00 61.41 93 ASN A N 1
ATOM 717 C CA . ASN A 1 93 ? 1.928 -1.659 -32.210 1.00 61.41 93 ASN A CA 1
ATOM 718 C C . ASN A 1 93 ? 1.047 -1.444 -30.968 1.00 61.41 93 ASN A C 1
ATOM 720 O O . ASN A 1 93 ? 0.642 -0.315 -30.733 1.00 61.41 93 ASN A O 1
ATOM 724 N N . ASP A 1 94 ? 0.832 -2.476 -30.146 1.00 65.88 94 ASP A N 1
ATOM 725 C CA . ASP A 1 94 ? -0.023 -2.380 -28.951 1.00 65.88 94 ASP A CA 1
ATOM 726 C C . ASP A 1 94 ? 0.781 -2.258 -27.642 1.00 65.88 94 ASP A C 1
ATOM 728 O O . ASP A 1 94 ? 0.228 -1.973 -26.581 1.00 65.88 94 ASP A O 1
ATOM 732 N N . SER A 1 95 ? 2.098 -2.491 -27.683 1.00 71.62 95 SER A N 1
ATOM 733 C CA . SER A 1 95 ? 2.908 -2.628 -26.464 1.00 71.62 95 SER A CA 1
ATOM 734 C C . SER A 1 95 ? 3.341 -1.288 -25.861 1.00 71.62 95 SER A C 1
ATOM 736 O O . SER A 1 95 ? 3.248 -1.114 -24.647 1.00 71.62 95 SER A O 1
ATOM 738 N N . GLU A 1 96 ? 3.770 -0.319 -26.677 1.00 77.38 96 GLU A N 1
ATOM 739 C CA . GLU A 1 96 ? 4.155 1.006 -26.167 1.00 77.38 96 GLU A CA 1
ATOM 740 C C . GLU A 1 96 ? 2.953 1.788 -25.635 1.00 77.38 96 GLU A C 1
ATOM 742 O O . GLU A 1 96 ? 3.033 2.338 -24.535 1.00 77.38 96 GLU A O 1
ATOM 747 N N . GLU A 1 97 ? 1.824 1.772 -26.352 1.00 77.12 97 GLU A N 1
ATOM 748 C CA . GLU A 1 97 ? 0.586 2.412 -25.893 1.00 77.12 97 GLU A CA 1
ATOM 749 C C . GLU A 1 97 ? 0.086 1.788 -24.583 1.00 77.12 97 GLU A C 1
ATOM 751 O O . GLU A 1 97 ? -0.329 2.507 -23.672 1.00 77.12 97 GLU A O 1
ATOM 756 N N . PHE A 1 98 ? 0.211 0.465 -24.430 1.00 79.44 98 PHE A N 1
ATOM 757 C CA . PHE A 1 98 ? -0.114 -0.228 -23.185 1.00 79.44 98 PHE A CA 1
ATOM 758 C C . PHE A 1 98 ? 0.760 0.234 -22.011 1.00 79.44 98 PHE A C 1
ATOM 760 O O . PHE A 1 98 ? 0.233 0.594 -20.957 1.00 79.44 98 PHE A O 1
ATOM 767 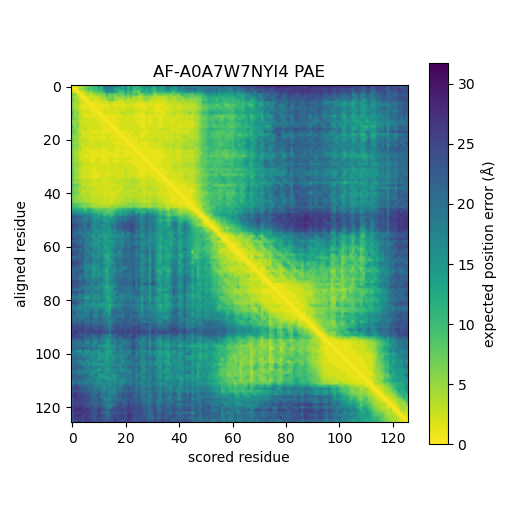N N . PHE A 1 99 ? 2.089 0.260 -22.168 1.00 79.25 99 PHE A N 1
ATOM 768 C CA . PHE A 1 99 ? 2.982 0.685 -21.080 1.00 79.25 99 PHE A CA 1
ATOM 769 C C . PHE A 1 99 ? 2.837 2.163 -20.745 1.00 79.25 99 PHE A C 1
ATOM 771 O O . PHE A 1 99 ? 2.963 2.541 -19.578 1.00 79.25 99 PHE A O 1
ATOM 778 N N . GLN A 1 100 ? 2.564 2.996 -21.746 1.00 80.69 100 GLN A N 1
ATOM 779 C CA . GLN A 1 100 ? 2.310 4.409 -21.534 1.00 80.69 100 GLN A CA 1
ATOM 780 C C . GLN A 1 100 ? 0.994 4.632 -20.785 1.00 80.69 100 GLN A C 1
ATOM 782 O O . GLN A 1 100 ? 1.004 5.320 -19.767 1.00 80.69 100 GLN A O 1
ATOM 787 N N . SER A 1 101 ? -0.089 3.960 -21.191 1.00 79.06 101 SER A N 1
ATOM 788 C CA . SER A 1 101 ? -1.369 3.993 -20.473 1.00 79.06 101 SER A CA 1
ATOM 789 C C . SER A 1 101 ? -1.226 3.504 -19.032 1.00 79.06 101 SER A C 1
ATO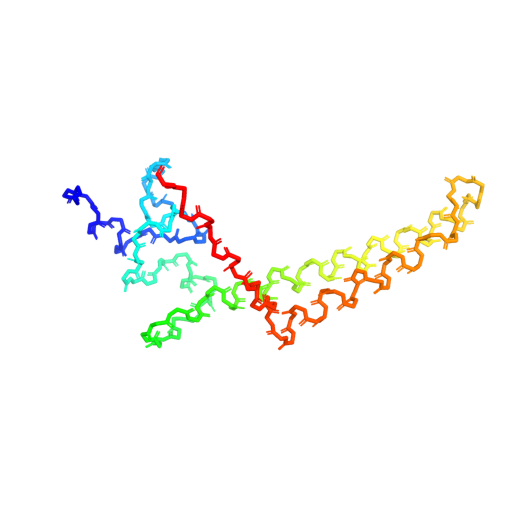M 791 O O . SER A 1 101 ? -1.723 4.138 -18.104 1.00 79.06 101 SER A O 1
ATOM 793 N N . LEU A 1 102 ? -0.480 2.418 -18.813 1.00 78.31 102 LEU A N 1
ATOM 794 C CA . LEU A 1 102 ? -0.224 1.899 -17.474 1.00 78.31 102 LEU A CA 1
ATOM 795 C C . LEU A 1 102 ? 0.568 2.903 -16.624 1.00 78.31 102 LEU A C 1
ATOM 797 O O . LEU A 1 102 ? 0.214 3.143 -15.474 1.00 78.31 102 LEU A O 1
ATOM 801 N N . ARG A 1 103 ? 1.613 3.534 -17.175 1.00 79.69 103 ARG A N 1
ATOM 802 C CA . ARG A 1 103 ? 2.385 4.564 -16.460 1.00 79.69 103 ARG A CA 1
ATOM 803 C C . ARG A 1 103 ? 1.516 5.771 -16.101 1.00 79.69 103 ARG A C 1
ATOM 805 O O . ARG A 1 103 ? 1.646 6.283 -14.993 1.00 79.69 103 ARG A O 1
ATOM 812 N N . GLU A 1 104 ? 0.641 6.207 -17.002 1.00 81.31 104 GLU A N 1
ATOM 813 C CA . GLU A 1 104 ? -0.294 7.310 -16.755 1.00 81.31 104 GLU A CA 1
ATOM 814 C C . GLU A 1 104 ? -1.295 6.959 -15.647 1.00 81.31 104 GLU A C 1
ATOM 816 O O . GLU A 1 104 ? -1.432 7.731 -14.701 1.00 81.31 104 GLU A O 1
ATOM 821 N N . GLN A 1 105 ? -1.898 5.766 -15.682 1.00 77.12 105 GLN A N 1
ATOM 822 C CA . GLN A 1 105 ? -2.812 5.288 -14.634 1.00 77.12 105 GLN A CA 1
ATOM 823 C C . GLN A 1 105 ? -2.126 5.187 -13.263 1.00 77.12 105 GLN A C 1
ATOM 825 O O . GLN A 1 105 ? -2.681 5.613 -12.251 1.00 77.12 105 GLN A O 1
ATOM 830 N N . LEU A 1 106 ? -0.899 4.654 -13.217 1.00 77.62 106 LEU A N 1
ATOM 831 C CA . LEU A 1 106 ? -0.121 4.559 -11.979 1.00 77.62 106 LEU A CA 1
ATOM 832 C C . LEU A 1 106 ? 0.274 5.945 -11.451 1.00 77.62 106 LEU A C 1
ATOM 834 O O . LEU A 1 106 ? 0.211 6.185 -10.245 1.00 77.62 106 LEU A O 1
ATOM 838 N N . SER A 1 107 ? 0.666 6.861 -12.340 1.00 80.12 107 SER A N 1
ATOM 839 C CA . SER A 1 107 ? 1.025 8.233 -11.976 1.00 80.12 107 SER A CA 1
ATOM 840 C C . SER A 1 107 ? -0.173 9.003 -11.433 1.00 80.12 107 SER A C 1
ATOM 842 O O . SER A 1 107 ? -0.039 9.710 -10.436 1.00 80.12 107 SER A O 1
ATOM 844 N N . ASP A 1 108 ? -1.335 8.875 -12.069 1.00 74.94 108 ASP A N 1
ATOM 845 C CA . ASP A 1 108 ? -2.551 9.549 -11.627 1.00 74.94 108 ASP A CA 1
ATOM 846 C C . ASP A 1 108 ? -2.978 9.059 -10.239 1.00 74.94 108 ASP A C 1
ATOM 848 O O . ASP A 1 108 ? -3.186 9.867 -9.333 1.00 74.94 108 ASP A O 1
ATOM 852 N N . PHE A 1 109 ? -2.944 7.740 -10.026 1.00 70.81 109 PHE A N 1
ATOM 853 C CA . PHE A 1 109 ? -3.209 7.131 -8.724 1.00 70.81 109 PHE A CA 1
ATOM 854 C C . PHE A 1 109 ? -2.243 7.617 -7.631 1.00 70.81 109 PHE A C 1
ATOM 856 O O . PHE A 1 109 ? -2.645 7.843 -6.490 1.00 70.81 109 PHE A O 1
ATOM 863 N N . LEU A 1 110 ? -0.959 7.796 -7.956 1.00 70.50 110 LEU A N 1
ATOM 864 C CA . LEU A 1 110 ? 0.044 8.295 -7.008 1.00 70.50 110 LEU A CA 1
ATOM 865 C C . LEU A 1 110 ? -0.189 9.759 -6.604 1.00 70.50 110 LEU A C 1
ATOM 867 O O . LEU A 1 110 ? 0.086 10.119 -5.454 1.00 70.50 110 LEU A O 1
ATOM 871 N N . ILE A 1 111 ? -0.658 10.599 -7.532 1.00 74.12 111 ILE A N 1
ATOM 872 C CA . ILE A 1 111 ? -0.850 12.040 -7.311 1.00 74.12 111 ILE A CA 1
ATOM 873 C C . ILE A 1 111 ? -2.201 12.320 -6.645 1.00 74.12 111 ILE A C 1
ATOM 875 O O . ILE A 1 111 ? -2.257 13.090 -5.685 1.00 74.12 111 ILE A O 1
ATOM 879 N N . HIS A 1 112 ? -3.270 11.689 -7.127 1.00 72.56 112 HIS A N 1
ATOM 880 C CA . HIS A 1 112 ? -4.646 12.014 -6.748 1.00 72.56 112 HIS A CA 1
ATOM 881 C C . HIS A 1 112 ? -5.256 10.999 -5.770 1.00 72.56 112 HIS A C 1
ATOM 883 O O . HIS A 1 112 ? -6.313 11.262 -5.202 1.00 72.56 112 HIS A O 1
ATOM 889 N N . GLY A 1 113 ? -4.574 9.879 -5.502 1.00 62.50 113 GLY A N 1
ATOM 890 C CA . GLY A 1 113 ? -5.168 8.742 -4.800 1.00 62.50 113 GLY A CA 1
ATOM 891 C C . GLY A 1 113 ? -6.109 7.960 -5.718 1.00 62.50 113 GLY A C 1
ATOM 892 O O . GLY A 1 113 ? -6.213 8.241 -6.911 1.00 62.50 113 GLY A O 1
ATOM 893 N N . ARG A 1 114 ? -6.803 6.951 -5.177 1.00 60.94 114 ARG A N 1
ATOM 894 C CA . ARG A 1 114 ? -7.903 6.318 -5.916 1.00 60.94 114 ARG A CA 1
ATOM 895 C C . ARG A 1 114 ? -8.944 7.417 -6.177 1.00 60.94 114 ARG A C 1
ATOM 897 O O . ARG A 1 114 ? -9.300 8.082 -5.203 1.00 60.94 114 ARG A O 1
ATOM 904 N N . PRO A 1 115 ? -9.423 7.629 -7.417 1.00 57.94 115 PRO A N 1
ATOM 905 C CA . PRO A 1 115 ? -10.596 8.471 -7.606 1.00 57.94 115 PRO A CA 1
ATOM 906 C C . PRO A 1 115 ? -11.685 7.923 -6.688 1.00 57.94 115 PRO A C 1
ATOM 908 O O . PRO A 1 115 ? -11.801 6.699 -6.563 1.00 57.94 115 PRO A O 1
ATOM 911 N N . ASP A 1 116 ? -12.411 8.806 -6.002 1.00 54.56 116 ASP A N 1
ATOM 912 C CA . ASP A 1 116 ? -13.604 8.409 -5.268 1.00 54.56 116 ASP A CA 1
ATOM 913 C C . ASP A 1 116 ? -14.504 7.709 -6.291 1.00 54.56 116 ASP A C 1
ATOM 915 O O . ASP A 1 116 ? -15.153 8.359 -7.110 1.00 54.56 116 ASP A O 1
ATOM 919 N N . GLU A 1 117 ? -14.469 6.371 -6.327 1.00 54.66 117 GLU A N 1
ATOM 920 C CA . GLU A 1 117 ? -15.525 5.612 -6.967 1.00 54.66 117 GLU A CA 1
ATOM 921 C C . GLU A 1 117 ? -16.759 6.081 -6.216 1.00 54.66 117 GLU A C 1
ATOM 923 O O . GLU A 1 117 ? -16.892 5.795 -5.023 1.00 54.66 117 GLU A O 1
ATOM 928 N N . GLU A 1 118 ? -17.605 6.881 -6.875 1.00 51.50 118 GLU A N 1
ATOM 929 C CA . GLU A 1 118 ? -18.963 7.092 -6.413 1.00 51.50 118 GLU A CA 1
ATOM 930 C C . GLU A 1 118 ? -19.508 5.689 -6.204 1.00 51.50 118 GLU A C 1
ATOM 932 O O . GLU A 1 118 ? -19.789 4.964 -7.163 1.00 51.50 118 GLU A O 1
ATOM 937 N N . VAL A 1 119 ? -19.539 5.272 -4.937 1.00 51.75 119 VAL A N 1
ATOM 938 C CA . VAL A 1 119 ? -20.141 4.024 -4.520 1.00 51.75 119 VAL A CA 1
ATOM 939 C C . VAL A 1 119 ? -21.583 4.212 -4.926 1.00 51.75 119 VAL A C 1
ATOM 941 O O . VAL A 1 119 ? -22.338 4.913 -4.251 1.00 51.75 119 VAL A O 1
ATOM 944 N N . SER A 1 120 ? -21.913 3.690 -6.108 1.00 61.81 120 SER A N 1
ATOM 945 C CA . SER A 1 120 ? -23.270 3.711 -6.618 1.00 61.81 120 SER A CA 1
ATOM 946 C C . SER A 1 120 ? -24.114 3.172 -5.476 1.00 61.81 120 SER A C 1
ATOM 948 O O . SER A 1 120 ? -23.733 2.125 -4.934 1.00 61.81 120 SER A O 1
ATOM 950 N N . PRO A 1 121 ? -25.153 3.904 -5.031 1.00 65.25 121 PRO A N 1
ATOM 951 C CA . PRO A 1 121 ? -26.010 3.438 -3.961 1.00 65.25 121 PRO A CA 1
ATOM 952 C C . PRO A 1 121 ? -26.386 2.012 -4.323 1.00 65.25 121 PRO A C 1
ATOM 954 O O . PRO A 1 121 ? -26.987 1.794 -5.372 1.00 65.25 121 PRO A O 1
ATOM 957 N N . LEU A 1 122 ? -25.898 1.046 -3.539 1.00 62.81 122 LEU A N 1
ATOM 958 C CA . LEU A 1 122 ? -26.301 -0.340 -3.688 1.00 62.81 122 LEU A CA 1
ATOM 959 C C . LEU A 1 122 ? -27.811 -0.281 -3.599 1.00 62.81 122 LEU A C 1
ATOM 961 O O . LEU A 1 122 ? -28.317 0.103 -2.545 1.00 62.81 122 LEU A O 1
ATOM 965 N N . ASP A 1 123 ? -28.471 -0.534 -4.732 1.00 58.44 123 ASP A N 1
ATOM 966 C CA . ASP A 1 123 ? -29.916 -0.506 -4.855 1.00 58.44 123 ASP A CA 1
ATOM 967 C C . ASP A 1 123 ? -30.484 -1.168 -3.604 1.00 58.44 123 ASP A C 1
ATOM 969 O O . ASP A 1 123 ? -30.257 -2.359 -3.363 1.00 58.44 123 ASP A O 1
ATOM 973 N N . GLU A 1 124 ? -31.135 -0.362 -2.762 1.00 64.44 124 GLU A N 1
ATOM 974 C CA . GLU A 1 124 ? -31.891 -0.855 -1.626 1.00 64.44 124 GLU A CA 1
ATOM 975 C C . GLU A 1 124 ? -33.005 -1.710 -2.225 1.00 64.44 124 GLU A C 1
ATOM 977 O O . GLU A 1 124 ? -34.051 -1.216 -2.650 1.00 64.44 124 GLU A O 1
ATOM 982 N N . ALA A 1 125 ? -32.718 -3.003 -2.371 1.00 64.94 125 ALA A N 1
ATOM 983 C CA . ALA A 1 125 ? -33.685 -3.977 -2.818 1.00 64.94 125 ALA A CA 1
ATOM 984 C C . ALA A 1 125 ? -34.817 -4.018 -1.771 1.00 64.94 125 ALA A C 1
ATOM 986 O O . ALA A 1 125 ? -34.520 -4.145 -0.578 1.00 64.94 125 ALA A O 1
ATOM 987 N N . PRO A 1 126 ? -36.082 -3.867 -2.199 1.00 72.81 126 PRO A N 1
ATOM 988 C CA . PRO A 1 126 ? -37.239 -3.806 -1.308 1.00 72.81 126 PRO A CA 1
ATOM 989 C C . PRO A 1 126 ? -37.558 -5.136 -0.615 1.00 72.81 126 PRO A C 1
ATOM 991 O O . PRO A 1 126 ? -37.241 -6.211 -1.180 1.00 72.81 126 PRO A O 1
#

Foldseek 3Di:
DPPCLVVLLAAAALVVGGPVPDPVRCRVVVVDHRPDDHPVCVVVVVDPPVPPDDCSVLVVLLVVLVVVLVVLVVVVVVVVVVCVVPVPVDDPPVPVVVSVVVNVVSVCCNPPNPPPPPPPPPPPDD

Radius of gyration: 20.89 Å; Cα contacts (8 Å, |Δi|>4): 84; chains: 1; bounding box: 54×29×60 Å

Organism: Pseudomonas nitroreducens (NCBI:txid46680)

Sequence (126 aa):
MSNHDGVHASHCCVVHGCKYRDDDCPVQLGTIEQKFMCMDCEADGIESTSTPGGKHYLDLSKRFMGEITHHVGSFQAYYHERHKADPAGFPVNDSEEFFQSLREQLSDFLIHGRPDEEVSPLDEAP

Solvent-accessible surface area (backbone atoms only — not comparable to full-atom values): 7712 Å² total; per-residue (Å²): 134,62,95,57,55,68,58,37,17,51,50,16,25,67,82,87,28,41,81,82,72,47,93,82,32,45,21,47,72,63,77,43,74,59,75,41,83,30,72,66,44,56,73,70,67,53,75,81,73,84,63,87,81,79,63,65,63,62,53,52,50,47,52,52,50,49,52,50,52,52,49,53,53,52,50,52,52,52,48,55,57,50,38,74,75,37,64,88,82,46,81,63,85,62,51,60,60,47,55,50,52,50,53,50,55,54,49,47,38,69,76,70,40,77,73,83,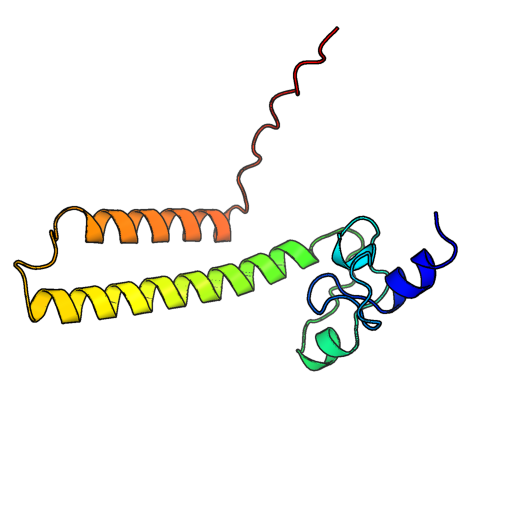70,76,74,66,76,74,75,80,77,131

Mean predicted aligned error: 13.2 Å

pLDDT: mean 75.87, std 13.29, range [45.19, 94.19]

Secondary structure (DSSP, 8-state):
--TTHHHHHHH-BTTTB-TT--TT-TTTTTSS---S--HHHHHTT------SSS-HHHHHHHHHHHHHHHHHHHHHHHHHHHHHH-TTSS-GGGHHHHHHHHHHHHHHHHHH-S------------